Protein AF-A0A7K0VP38-F1 (afdb_monomer)

Secondary structure (DSSP, 8-state):
-PPPP-PPTT------SB-PPPSSPPP-TTB-HHHHHH-B-S---GGGTTB-HHHHHHHHHTT-EEEEEEEEESS--TTHHHHHHHHHHTTEEEEEEEE-S---GGGGTTGGGGS-EEEEP-

Sequence (122 aa):
MLPPATIGPGEFFPVVGVGPHPKPWPLGENFDPELLENGDRRNVLDHYRYWSVEAIVADLNTKRHSLQIAIENWQHDLNIGSIVRTANAFNVSAVHIVGKRDWNKRGAMVTDRYLSVIHHPT

Radius of gyration: 17.55 Å; Cα contacts (8 Å, |Δi|>4): 174; chains: 1; bounding box: 52×26×44 Å

Mean predicted aligned error: 6.85 Å

Nearest PDB structures (foldseek):
  3qa9-assembly1_A  TM=6.031E-01  e=2.691E-01  Escherichia coli
  4wkg-assembly1_C  TM=4.548E-01  e=2.691E-01  Escherichia coli K-12
  3ff4-assembly1_A  TM=5.192E-01  e=1.112E+00  Cytophaga hutchinsonii ATCC 33406
  8r7e-assembly2_E  TM=4.514E-01  e=1.043E+00  Homo sapiens
  1iul-assembly1_A  TM=5.947E-01  e=5.948E+00  Thermus thermophilus

Structure (mmCIF, N/CA/C/O backbone):
data_AF-A0A7K0VP38-F1
#
_entry.id   AF-A0A7K0VP38-F1
#
loop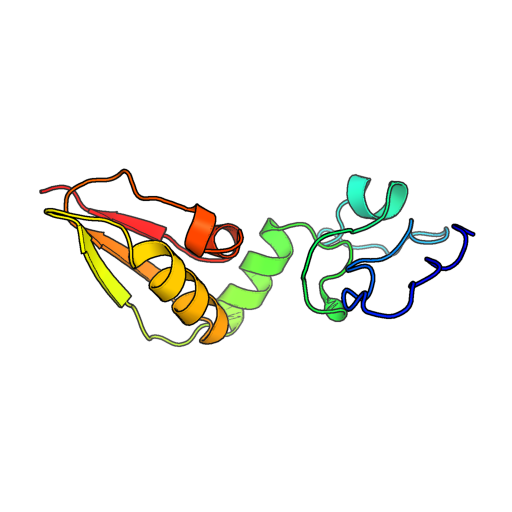_
_atom_site.group_PDB
_atom_site.id
_atom_site.type_symbol
_atom_site.label_atom_id
_atom_site.label_alt_id
_atom_site.label_comp_id
_atom_site.label_asym_id
_atom_site.label_entity_id
_atom_site.label_seq_id
_atom_site.pdbx_PDB_ins_code
_atom_site.Cartn_x
_atom_site.Cartn_y
_atom_site.Cartn_z
_atom_site.occupancy
_atom_site.B_iso_or_equiv
_atom_site.auth_seq_id
_atom_site.auth_comp_id
_atom_site.auth_asym_id
_atom_site.auth_atom_id
_atom_site.pdbx_PDB_model_num
ATOM 1 N N . MET A 1 1 ? 23.553 7.986 -15.495 1.00 47.84 1 MET A N 1
ATOM 2 C CA . MET A 1 1 ? 23.758 7.387 -14.161 1.00 47.84 1 MET A CA 1
ATOM 3 C C . MET A 1 1 ? 23.675 8.531 -13.166 1.00 47.84 1 MET A C 1
ATOM 5 O O . MET A 1 1 ? 24.481 9.445 -13.285 1.00 47.84 1 MET A O 1
ATOM 9 N N . LEU A 1 2 ? 22.658 8.576 -12.297 1.00 45.69 2 LEU A N 1
ATOM 10 C CA . LEU A 1 2 ? 22.689 9.528 -11.179 1.00 45.69 2 LEU A CA 1
ATOM 11 C C . LEU A 1 2 ? 23.923 9.192 -10.328 1.00 45.69 2 LEU A C 1
ATOM 13 O O . LEU A 1 2 ? 24.231 8.002 -10.195 1.00 45.69 2 LEU A O 1
ATOM 17 N N . PRO A 1 3 ? 24.654 10.189 -9.807 1.00 42.25 3 PRO A N 1
ATOM 18 C CA . PRO A 1 3 ? 25.756 9.904 -8.904 1.00 42.25 3 PRO A CA 1
ATOM 19 C C . PRO A 1 3 ? 25.224 9.088 -7.716 1.00 42.25 3 PRO A C 1
ATOM 21 O O . PRO A 1 3 ? 24.095 9.335 -7.275 1.00 42.25 3 PRO A O 1
ATOM 24 N N . PRO A 1 4 ? 25.991 8.105 -7.210 1.00 56.75 4 PRO A N 1
ATOM 25 C CA . PRO A 1 4 ? 25.633 7.453 -5.961 1.00 56.75 4 PRO A CA 1
ATOM 26 C C . PRO A 1 4 ? 25.483 8.540 -4.897 1.00 56.75 4 PRO A C 1
ATOM 28 O O . PRO A 1 4 ? 26.304 9.455 -4.819 1.00 56.75 4 PRO A O 1
ATOM 31 N N . ALA A 1 5 ? 24.405 8.478 -4.121 1.00 60.00 5 ALA A N 1
ATOM 32 C CA . ALA A 1 5 ? 24.215 9.413 -3.029 1.00 60.00 5 ALA A CA 1
ATOM 33 C C . ALA A 1 5 ? 25.382 9.263 -2.048 1.00 60.00 5 ALA A C 1
ATOM 35 O O . ALA A 1 5 ? 25.608 8.184 -1.500 1.00 60.00 5 ALA A O 1
ATOM 36 N N . THR A 1 6 ? 26.153 10.333 -1.874 1.00 59.09 6 THR A N 1
ATOM 37 C CA . THR A 1 6 ? 27.234 10.374 -0.893 1.00 59.09 6 THR A CA 1
ATOM 38 C C . THR A 1 6 ? 26.603 10.508 0.486 1.00 59.09 6 THR A C 1
ATOM 40 O O . THR A 1 6 ? 26.082 11.567 0.816 1.00 59.09 6 THR A O 1
ATOM 43 N N . ILE A 1 7 ? 26.626 9.427 1.263 1.00 63.16 7 ILE A N 1
ATOM 44 C CA . ILE A 1 7 ? 26.118 9.389 2.638 1.00 63.16 7 ILE A CA 1
ATOM 45 C C . ILE A 1 7 ? 27.202 9.941 3.571 1.00 63.16 7 ILE A C 1
ATOM 47 O O . ILE A 1 7 ? 28.319 9.417 3.603 1.00 63.16 7 ILE A O 1
ATOM 51 N N . GLY A 1 8 ? 26.889 11.003 4.317 1.00 68.50 8 GLY A N 1
ATOM 52 C CA . GLY A 1 8 ? 27.780 11.567 5.330 1.00 68.50 8 GLY A CA 1
ATOM 53 C C . GLY A 1 8 ? 27.803 10.754 6.637 1.00 68.50 8 GLY A C 1
ATOM 54 O O . GLY A 1 8 ? 26.889 9.972 6.908 1.00 68.50 8 GLY A O 1
ATOM 55 N N . PRO A 1 9 ? 28.820 10.930 7.502 1.00 52.97 9 PRO A N 1
ATOM 56 C CA . PRO A 1 9 ? 28.847 10.288 8.816 1.00 52.97 9 PRO A CA 1
ATOM 57 C C . PRO A 1 9 ? 27.621 10.694 9.653 1.00 52.97 9 PRO A C 1
ATOM 59 O O . PRO A 1 9 ? 27.457 11.865 9.986 1.00 52.97 9 PRO A O 1
ATOM 62 N N . GLY A 1 10 ? 26.768 9.725 9.998 1.00 58.97 10 GLY A N 1
ATOM 63 C CA . GLY A 1 10 ? 25.535 9.944 10.769 1.00 58.97 10 GLY A CA 1
ATOM 64 C C . GLY A 1 10 ? 24.253 10.037 9.933 1.00 58.97 10 GLY A C 1
ATOM 65 O O . GLY A 1 10 ? 23.167 10.069 10.510 1.00 58.97 10 GLY A O 1
ATOM 66 N N . GLU A 1 11 ? 24.343 10.019 8.600 1.00 61.62 11 GLU A N 1
ATOM 67 C CA . GLU A 1 11 ? 23.173 9.875 7.733 1.00 61.62 11 GLU A CA 1
ATOM 68 C C . GLU A 1 11 ? 22.820 8.395 7.550 1.00 61.62 11 GLU A C 1
ATOM 70 O O . GLU A 1 11 ? 23.585 7.610 6.998 1.00 61.62 11 GLU A O 1
ATOM 75 N N . PHE A 1 12 ? 21.621 8.009 7.981 1.00 61.75 12 PHE A N 1
ATOM 76 C CA . PHE A 1 12 ? 21.022 6.723 7.634 1.00 61.75 12 PHE A CA 1
ATOM 77 C C . PHE A 1 12 ? 19.682 6.955 6.956 1.00 61.75 12 PHE A C 1
ATOM 79 O O . PHE A 1 12 ? 18.633 6.821 7.576 1.00 61.75 12 PHE A O 1
ATOM 86 N N . PHE A 1 13 ? 19.719 7.243 5.660 1.00 55.75 13 PHE A N 1
ATOM 87 C CA . PHE A 1 13 ? 18.619 6.878 4.780 1.00 55.75 13 PHE A CA 1
ATOM 88 C C . PHE A 1 13 ? 19.233 6.325 3.496 1.00 55.75 13 PHE A C 1
ATOM 90 O O . PHE A 1 13 ? 19.811 7.102 2.734 1.00 55.75 13 PHE A O 1
ATOM 97 N N . PRO A 1 14 ? 19.154 5.008 3.219 1.00 60.16 14 PRO A N 1
ATOM 98 C CA . PRO A 1 14 ? 19.344 4.569 1.845 1.00 60.16 14 PRO A CA 1
ATOM 99 C C . PRO A 1 14 ? 18.359 5.372 0.994 1.00 60.16 14 PRO A C 1
ATOM 101 O O . PRO A 1 14 ? 17.189 5.496 1.365 1.00 60.16 14 PRO A O 1
ATOM 104 N N . VAL A 1 15 ? 18.833 5.978 -0.096 1.00 59.81 15 VAL A N 1
ATOM 105 C CA . VAL A 1 15 ? 17.942 6.655 -1.041 1.00 59.81 15 VAL A CA 1
ATOM 106 C C . VAL A 1 15 ? 16.900 5.634 -1.470 1.00 59.81 15 VAL A C 1
ATOM 108 O O . VAL A 1 15 ? 17.220 4.650 -2.131 1.00 59.81 15 VAL A O 1
ATOM 111 N N . VAL A 1 16 ? 15.663 5.829 -1.019 1.00 77.06 16 VAL A N 1
ATOM 112 C CA . VAL A 1 16 ? 14.580 4.909 -1.334 1.00 77.06 16 VAL A CA 1
ATOM 113 C C . VAL A 1 16 ? 14.148 5.184 -2.764 1.00 77.06 16 VAL A C 1
ATOM 115 O O . VAL A 1 16 ? 13.760 6.302 -3.104 1.00 77.06 16 VAL A O 1
ATOM 118 N N . GLY A 1 17 ? 14.207 4.146 -3.590 1.00 86.69 17 GLY A N 1
ATOM 119 C CA . GLY A 1 17 ? 13.768 4.204 -4.972 1.00 86.69 17 GLY A CA 1
ATOM 120 C C . GLY A 1 17 ? 14.851 3.896 -5.989 1.00 86.69 17 GLY A C 1
ATOM 121 O O . GLY A 1 17 ? 15.999 3.610 -5.663 1.00 86.69 17 GLY A O 1
ATOM 122 N N . VAL A 1 18 ? 14.443 3.948 -7.248 1.00 94.12 18 VAL A N 1
ATOM 123 C CA . VAL A 1 18 ? 15.243 3.592 -8.419 1.00 94.12 18 VAL A CA 1
ATOM 124 C C . VAL A 1 18 ? 15.124 4.684 -9.477 1.00 94.12 18 VAL A C 1
ATOM 126 O O . VAL A 1 18 ? 14.122 5.397 -9.546 1.00 94.12 18 VAL A O 1
ATOM 129 N N . GLY A 1 19 ? 16.163 4.838 -10.297 1.00 95.50 19 GLY A N 1
ATOM 130 C CA . GLY A 1 19 ? 16.136 5.757 -11.436 1.00 95.50 19 GLY A CA 1
ATOM 131 C C . GLY A 1 19 ? 15.224 5.272 -12.574 1.00 95.50 19 GLY A C 1
ATOM 132 O O . GLY A 1 19 ? 14.569 4.234 -12.441 1.00 95.50 19 GLY A O 1
ATOM 133 N N . PRO A 1 20 ? 15.200 6.005 -13.702 1.00 97.25 20 PRO A N 1
ATOM 134 C CA . PRO A 1 20 ? 14.499 5.595 -14.917 1.00 97.25 20 PRO A CA 1
ATOM 135 C C . PRO A 1 20 ? 14.829 4.163 -15.335 1.00 97.25 20 PRO A C 1
ATOM 137 O O . PRO A 1 20 ? 15.989 3.743 -15.261 1.00 97.25 20 PRO A O 1
ATOM 140 N N . HIS A 1 21 ? 13.828 3.429 -15.813 1.00 97.12 21 HIS A N 1
ATOM 141 C CA . HIS A 1 21 ? 14.037 2.097 -16.361 1.00 97.12 21 HIS A CA 1
ATOM 142 C C . HIS A 1 21 ? 14.721 2.203 -17.738 1.00 97.12 21 HIS A C 1
ATOM 144 O O . HIS A 1 21 ? 14.284 2.993 -18.587 1.00 97.12 21 HIS A O 1
ATOM 150 N N . PRO A 1 22 ? 15.779 1.417 -18.016 1.00 96.62 22 PRO A N 1
ATOM 151 C CA . PRO A 1 22 ? 16.420 1.412 -19.328 1.00 96.62 22 PRO A CA 1
ATOM 152 C C . PRO A 1 22 ? 15.452 0.951 -20.425 1.00 96.62 22 PRO A C 1
ATOM 154 O O . PRO A 1 22 ? 14.563 0.134 -20.186 1.00 96.62 22 PRO A O 1
ATOM 157 N N . LYS A 1 23 ? 15.635 1.459 -21.647 1.00 94.44 23 LYS A N 1
ATOM 158 C CA . LYS A 1 23 ? 14.895 0.983 -22.825 1.00 94.44 23 LYS A CA 1
ATOM 159 C C . LYS A 1 23 ? 15.523 -0.323 -23.360 1.00 94.44 23 LYS A C 1
ATOM 161 O O . LYS A 1 23 ? 16.744 -0.457 -23.277 1.00 94.44 23 LYS A O 1
ATOM 166 N N . PRO A 1 24 ? 14.738 -1.239 -23.961 1.00 95.81 24 PRO A N 1
ATOM 167 C CA . PRO A 1 24 ? 13.282 -1.182 -24.106 1.00 95.81 24 PRO A CA 1
ATOM 168 C C . PRO A 1 24 ? 12.571 -1.392 -22.764 1.00 95.81 24 PRO A C 1
ATOM 170 O O . PRO A 1 24 ? 13.040 -2.143 -21.913 1.00 95.81 24 PRO A O 1
ATOM 173 N N . TRP A 1 25 ? 11.450 -0.700 -22.569 1.00 96.19 25 TRP A N 1
ATOM 174 C CA . TRP A 1 25 ? 10.638 -0.875 -21.368 1.00 96.19 25 TRP A CA 1
ATOM 175 C C . TRP A 1 25 ? 9.904 -2.218 -21.380 1.00 96.19 25 TRP A C 1
ATOM 177 O O . TRP A 1 25 ? 9.609 -2.740 -22.461 1.00 96.19 25 TRP A O 1
ATOM 187 N N . PRO A 1 26 ? 9.606 -2.778 -20.196 1.00 94.69 26 PRO A N 1
ATOM 188 C CA . PRO A 1 26 ? 8.788 -3.974 -20.102 1.00 94.69 26 PRO A CA 1
ATOM 189 C C . PRO A 1 26 ? 7.383 -3.720 -20.664 1.00 94.69 26 PRO A C 1
ATOM 191 O O . PRO A 1 26 ? 6.853 -2.612 -20.595 1.00 94.69 26 PRO A O 1
ATOM 194 N N . LEU A 1 27 ? 6.787 -4.773 -21.219 1.00 91.50 27 LEU A N 1
ATOM 195 C CA . LEU A 1 27 ? 5.402 -4.768 -21.681 1.00 91.50 27 LEU A CA 1
ATOM 196 C C . LEU A 1 27 ? 4.488 -5.216 -20.535 1.00 91.50 27 LEU A C 1
ATOM 198 O O . LEU A 1 27 ? 4.808 -6.177 -19.836 1.00 91.50 27 LEU A O 1
ATOM 202 N N . GLY A 1 28 ? 3.350 -4.549 -20.362 1.00 92.75 28 GLY A N 1
ATOM 203 C CA . GLY A 1 28 ? 2.332 -4.926 -19.38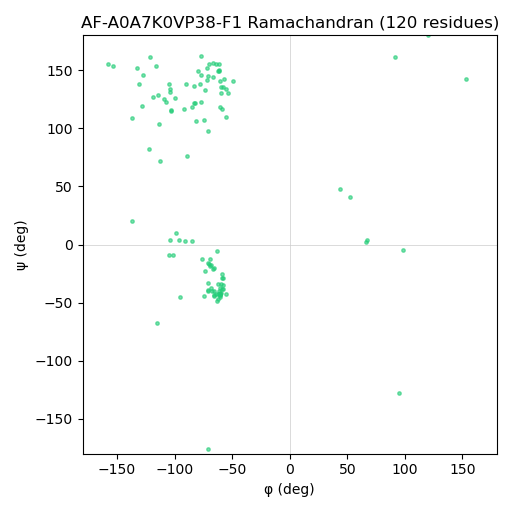1 1.00 92.75 28 GLY A CA 1
ATOM 204 C C . GLY A 1 28 ? 1.505 -3.731 -18.918 1.00 92.75 28 GLY A C 1
ATOM 205 O O . GLY A 1 28 ? 2.036 -2.638 -18.746 1.00 92.75 28 GLY A O 1
ATOM 206 N N . GLU A 1 29 ? 0.206 -3.944 -18.703 1.00 95.06 29 GLU A N 1
ATOM 207 C CA . GLU A 1 29 ? -0.734 -2.903 -18.246 1.00 95.06 29 GLU A CA 1
ATOM 208 C C . GLU A 1 29 ? -0.488 -2.473 -16.792 1.00 95.06 29 GLU A C 1
ATOM 210 O O . GLU A 1 29 ? -0.960 -1.431 -16.349 1.00 95.06 29 GLU A O 1
ATOM 215 N N . ASN A 1 30 ? 0.263 -3.277 -16.038 1.00 97.94 30 ASN A N 1
ATOM 216 C CA . ASN A 1 30 ? 0.635 -3.001 -14.657 1.00 97.94 30 ASN A CA 1
ATOM 217 C C . ASN A 1 30 ? 1.697 -1.899 -14.530 1.00 97.94 30 ASN A C 1
ATOM 219 O O . ASN A 1 30 ? 1.809 -1.306 -13.458 1.00 97.94 30 ASN A O 1
ATOM 223 N N . PHE A 1 31 ? 2.493 -1.648 -15.574 1.00 98.19 31 PHE A N 1
ATOM 224 C CA . PHE A 1 31 ? 3.570 -0.664 -15.533 1.00 98.19 31 PHE A CA 1
ATOM 225 C C . PHE A 1 31 ? 3.055 0.752 -15.792 1.00 98.19 31 PHE A C 1
ATOM 227 O O . PHE A 1 31 ? 2.288 0.992 -16.719 1.00 98.19 31 PHE A O 1
ATOM 234 N N . ASP A 1 32 ? 3.536 1.697 -14.992 1.00 98.06 32 ASP A N 1
ATOM 235 C CA . ASP A 1 32 ? 3.269 3.123 -15.132 1.00 98.06 32 ASP A CA 1
ATOM 236 C C . ASP A 1 32 ? 4.365 3.776 -16.003 1.00 98.06 32 ASP A C 1
ATOM 238 O O . ASP A 1 32 ? 5.541 3.784 -15.607 1.00 98.06 32 ASP A O 1
ATOM 242 N N . PRO A 1 33 ? 4.019 4.330 -17.183 1.00 96.81 33 PRO A N 1
ATOM 243 C CA . PRO A 1 33 ? 4.982 4.976 -18.071 1.00 96.81 33 PRO A CA 1
ATOM 244 C C . PRO A 1 33 ? 5.744 6.139 -17.427 1.00 96.81 33 PRO A C 1
ATOM 246 O O . PRO A 1 33 ? 6.931 6.306 -17.709 1.00 96.81 33 PRO A O 1
ATOM 249 N N . GLU A 1 34 ? 5.116 6.916 -16.536 1.00 97.44 34 GLU A N 1
ATOM 250 C CA . GLU A 1 34 ? 5.779 8.054 -15.886 1.00 97.44 34 GLU A CA 1
ATOM 251 C C . GLU A 1 34 ? 6.873 7.581 -14.928 1.00 97.44 34 GLU A C 1
ATOM 253 O O . GLU A 1 34 ? 7.945 8.190 -14.850 1.00 97.44 34 GLU A O 1
ATOM 258 N N . LEU A 1 35 ? 6.630 6.472 -14.224 1.00 97.94 35 LEU A N 1
ATOM 259 C CA . LEU A 1 35 ? 7.615 5.868 -13.331 1.00 97.94 35 LEU A CA 1
ATOM 260 C C . LEU A 1 35 ? 8.756 5.222 -14.113 1.00 97.94 35 LEU A C 1
ATOM 262 O O . LEU A 1 35 ? 9.913 5.321 -13.701 1.00 97.94 35 LEU A O 1
ATOM 266 N N . LEU A 1 36 ? 8.455 4.569 -15.239 1.00 97.94 36 LEU A N 1
ATOM 267 C CA . LEU A 1 36 ? 9.479 4.015 -16.125 1.00 97.94 36 LEU A CA 1
ATOM 268 C C . LEU A 1 36 ? 10.389 5.120 -16.685 1.00 97.94 36 LEU A C 1
ATOM 270 O O . LEU A 1 36 ? 11.606 4.933 -16.743 1.00 97.94 36 LEU A O 1
ATOM 274 N N . GLU A 1 37 ? 9.826 6.273 -17.051 1.00 97.75 37 GLU A N 1
ATOM 275 C CA . GLU A 1 37 ? 10.570 7.402 -17.615 1.00 97.75 37 GLU A CA 1
ATOM 276 C C . GLU A 1 37 ? 11.391 8.178 -16.587 1.00 97.75 37 GLU A C 1
ATOM 278 O O . GLU A 1 37 ? 12.547 8.510 -16.846 1.00 97.75 37 GLU A O 1
ATOM 283 N N . ASN A 1 38 ? 10.812 8.464 -15.421 1.00 97.19 38 ASN A N 1
ATOM 284 C CA . ASN A 1 38 ? 11.394 9.396 -14.451 1.00 97.19 38 ASN A CA 1
ATOM 285 C C . ASN A 1 38 ? 12.033 8.701 -13.241 1.00 97.19 38 ASN A C 1
ATOM 287 O O . ASN A 1 38 ? 12.748 9.331 -12.454 1.00 97.19 38 ASN A O 1
ATOM 291 N N . GLY A 1 39 ? 11.822 7.393 -13.111 1.00 96.62 39 GLY A N 1
ATOM 292 C CA . GLY A 1 39 ? 12.212 6.602 -11.955 1.00 96.62 39 GLY A CA 1
ATOM 293 C C . GLY A 1 39 ? 11.118 6.517 -10.896 1.00 96.62 39 GLY A C 1
ATOM 294 O O . GLY A 1 39 ? 10.198 7.331 -10.827 1.00 96.62 39 GLY A O 1
ATOM 295 N N . ASP A 1 40 ? 11.247 5.522 -10.026 1.00 96.94 40 ASP A N 1
ATOM 296 C CA . ASP A 1 40 ? 10.282 5.230 -8.973 1.00 96.94 40 ASP A CA 1
ATOM 297 C C . ASP A 1 40 ? 10.900 5.489 -7.597 1.00 96.94 40 ASP A C 1
ATOM 299 O O . ASP A 1 40 ? 11.684 4.688 -7.085 1.00 96.94 40 ASP A O 1
ATOM 303 N N . ARG A 1 41 ? 10.518 6.612 -6.982 1.00 94.00 41 ARG A N 1
ATOM 304 C CA . ARG A 1 41 ? 10.990 7.047 -5.654 1.00 94.00 41 ARG A CA 1
ATOM 305 C C . ARG A 1 41 ? 10.123 6.557 -4.490 1.00 94.00 41 ARG A C 1
ATOM 307 O O . ARG A 1 41 ? 10.353 6.945 -3.347 1.00 94.00 41 ARG A O 1
ATOM 314 N N . ARG A 1 42 ? 9.088 5.751 -4.746 1.00 94.69 42 ARG A N 1
ATOM 315 C CA . ARG A 1 42 ? 8.162 5.300 -3.693 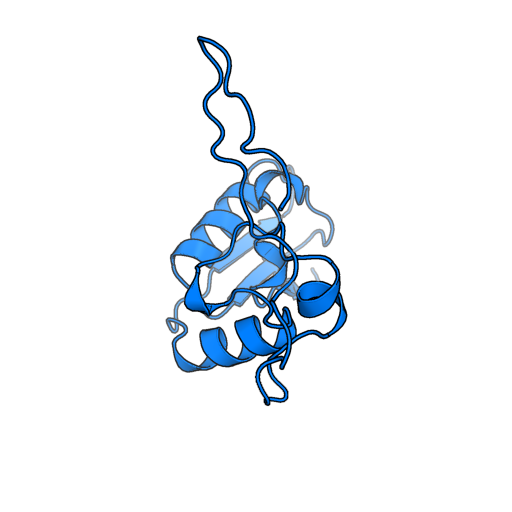1.00 94.69 42 ARG A CA 1
ATOM 316 C C . ARG A 1 42 ? 8.856 4.307 -2.758 1.00 94.69 42 ARG A C 1
ATOM 318 O O . ARG A 1 42 ? 9.789 3.618 -3.154 1.00 94.69 42 ARG A O 1
ATOM 325 N N . ASN A 1 43 ? 8.394 4.181 -1.517 1.00 92.94 43 ASN A N 1
ATOM 326 C CA . ASN A 1 43 ? 8.858 3.114 -0.627 1.00 92.94 43 ASN A CA 1
ATOM 327 C C . ASN A 1 43 ? 7.986 1.862 -0.798 1.00 92.94 43 ASN A C 1
ATOM 329 O O . ASN A 1 43 ? 7.081 1.617 -0.004 1.00 92.94 43 ASN A O 1
ATOM 333 N N . VAL A 1 44 ? 8.215 1.131 -1.889 1.00 95.06 44 VAL A N 1
ATOM 334 C CA . VAL A 1 44 ? 7.517 -0.118 -2.229 1.00 95.06 44 VAL A CA 1
ATOM 335 C C . VAL A 1 44 ? 8.520 -1.259 -2.369 1.00 95.06 44 VAL A C 1
ATOM 337 O O . VAL A 1 44 ? 9.716 -1.021 -2.552 1.00 95.06 44 VAL A O 1
A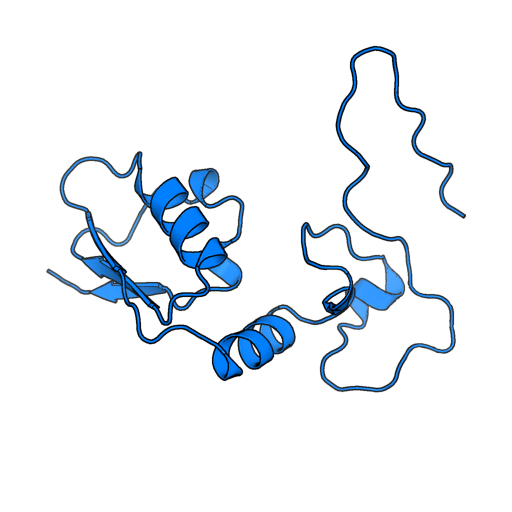TOM 340 N N . LEU A 1 45 ? 8.027 -2.495 -2.285 1.00 94.19 45 LEU A N 1
ATOM 341 C CA . LEU A 1 45 ? 8.833 -3.691 -2.535 1.00 94.19 45 LEU A CA 1
ATOM 342 C C . LEU A 1 45 ? 9.361 -3.701 -3.974 1.00 94.19 45 LEU A C 1
ATOM 344 O O . LEU A 1 45 ? 8.708 -3.190 -4.884 1.00 94.19 45 LEU A O 1
ATOM 348 N N . ASP A 1 46 ? 10.525 -4.316 -4.178 1.00 93.56 46 ASP A N 1
ATOM 349 C CA . ASP A 1 46 ? 11.237 -4.273 -5.460 1.00 93.56 46 ASP A CA 1
ATOM 350 C C . ASP A 1 46 ? 10.427 -4.842 -6.631 1.00 93.56 46 ASP A C 1
ATOM 352 O O . ASP A 1 46 ? 10.490 -4.319 -7.740 1.00 93.56 46 ASP A O 1
ATOM 356 N N . HIS A 1 47 ? 9.595 -5.858 -6.395 1.00 95.00 47 HIS A N 1
ATOM 357 C CA . HIS A 1 47 ? 8.759 -6.445 -7.447 1.00 95.00 47 HIS A CA 1
ATOM 358 C C . HIS A 1 47 ? 7.600 -5.542 -7.900 1.00 95.00 47 HIS A C 1
ATOM 360 O O . HIS A 1 47 ? 7.040 -5.772 -8.965 1.00 95.00 47 HIS A O 1
ATOM 366 N N . TYR A 1 48 ? 7.254 -4.513 -7.122 1.00 97.44 48 TYR A N 1
ATOM 367 C CA . TYR A 1 48 ? 6.250 -3.506 -7.482 1.00 97.44 48 TYR A CA 1
ATOM 368 C C . TYR A 1 48 ? 6.861 -2.243 -8.095 1.00 97.44 48 TYR A C 1
ATOM 370 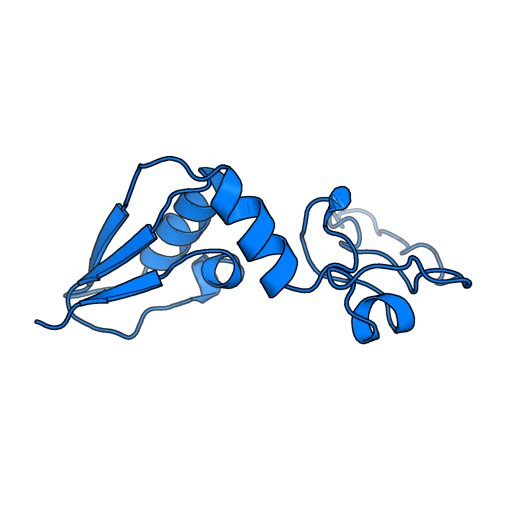O O . TYR A 1 48 ? 6.157 -1.258 -8.341 1.00 97.44 48 TYR A O 1
ATOM 378 N N . ARG A 1 49 ? 8.179 -2.219 -8.313 1.00 97.06 49 ARG A N 1
ATOM 379 C CA . ARG A 1 49 ? 8.837 -1.058 -8.908 1.00 97.06 49 ARG A CA 1
ATOM 380 C C . ARG A 1 49 ? 8.268 -0.789 -10.287 1.00 97.06 49 ARG A C 1
ATOM 382 O O . ARG A 1 49 ? 8.066 -1.708 -11.077 1.00 97.06 49 ARG A O 1
ATOM 389 N N . TYR A 1 50 ? 8.005 0.489 -10.544 1.00 98.19 50 TYR A N 1
ATOM 390 C CA . TYR A 1 50 ? 7.385 0.978 -11.774 1.00 98.19 50 TYR A CA 1
ATOM 391 C C . TYR A 1 50 ? 5.933 0.537 -11.992 1.00 98.19 50 TYR A C 1
ATOM 393 O O . TYR A 1 50 ? 5.361 0.891 -13.015 1.00 98.19 50 TYR A O 1
ATOM 401 N N . TRP A 1 51 ? 5.308 -0.201 -11.068 1.00 98.56 51 TRP A N 1
ATOM 402 C CA . TRP A 1 51 ? 3.889 -0.532 -11.195 1.00 98.56 51 TRP A CA 1
ATOM 403 C C . TRP A 1 51 ? 3.014 0.659 -10.813 1.00 98.56 51 TRP A C 1
ATOM 405 O O . TRP A 1 51 ? 3.344 1.397 -9.877 1.00 98.56 51 TRP A O 1
ATOM 415 N N . SER A 1 52 ? 1.870 0.817 -11.473 1.00 98.19 52 SER A N 1
ATOM 416 C CA . SER A 1 52 ? 0.850 1.766 -11.026 1.00 98.19 52 SER A CA 1
ATOM 417 C C . SER A 1 52 ? 0.349 1.391 -9.626 1.00 98.19 52 SER A C 1
ATOM 419 O O . SER A 1 52 ? 0.451 0.239 -9.187 1.00 98.19 52 SER A O 1
ATOM 421 N N . VAL A 1 53 ? -0.171 2.366 -8.876 1.00 97.81 53 VAL A N 1
ATOM 422 C CA . VAL A 1 53 ? -0.736 2.082 -7.544 1.00 97.81 53 VAL A CA 1
ATOM 423 C C . VAL A 1 53 ? -1.904 1.104 -7.673 1.00 97.81 53 VAL A C 1
ATOM 425 O O . VAL A 1 53 ? -2.033 0.189 -6.865 1.00 97.81 53 VAL A O 1
ATOM 428 N N . GLU A 1 54 ? -2.700 1.248 -8.728 1.00 98.00 54 GLU A N 1
ATOM 429 C CA . GLU A 1 54 ? -3.845 0.410 -9.062 1.00 98.00 54 GLU A CA 1
ATOM 430 C C . GLU A 1 54 ? -3.422 -1.045 -9.286 1.00 98.00 54 GLU A C 1
ATOM 432 O O . GLU A 1 54 ? -4.052 -1.953 -8.746 1.00 98.00 54 GLU A O 1
ATOM 437 N N . ALA A 1 55 ? -2.322 -1.276 -10.010 1.00 98.50 55 ALA A N 1
ATOM 438 C CA . ALA A 1 55 ? -1.787 -2.616 -10.233 1.00 98.50 55 ALA A CA 1
ATOM 439 C C . ALA A 1 55 ? -1.277 -3.257 -8.935 1.00 98.50 55 ALA A C 1
ATOM 441 O O . ALA A 1 55 ? -1.528 -4.436 -8.683 1.00 98.50 55 ALA A O 1
ATOM 442 N N . ILE A 1 56 ? -0.614 -2.477 -8.074 1.00 98.50 56 ILE A N 1
ATOM 443 C CA . ILE A 1 56 ? -0.184 -2.945 -6.748 1.00 98.50 56 ILE A CA 1
ATOM 444 C C . ILE A 1 56 ? -1.405 -3.313 -5.900 1.00 98.50 56 ILE A C 1
ATOM 446 O O . ILE A 1 56 ? -1.433 -4.378 -5.287 1.00 98.50 56 ILE A O 1
ATOM 450 N N . VAL A 1 57 ? -2.433 -2.461 -5.869 1.00 98.38 57 VAL A N 1
ATOM 451 C CA . VAL A 1 57 ? -3.678 -2.723 -5.133 1.00 98.38 57 VAL A CA 1
ATOM 452 C C . VAL A 1 57 ? -4.371 -3.980 -5.659 1.00 98.38 57 VAL A C 1
ATOM 454 O O . VAL A 1 57 ? -4.809 -4.801 -4.854 1.00 98.38 57 VAL A O 1
ATOM 457 N N . ALA A 1 58 ? -4.442 -4.161 -6.980 1.00 98.31 58 ALA A N 1
ATOM 458 C CA . ALA A 1 58 ? -5.029 -5.342 -7.602 1.00 98.31 58 ALA A CA 1
ATOM 459 C C . ALA A 1 58 ? -4.295 -6.630 -7.198 1.00 98.31 58 ALA A C 1
ATOM 461 O O . ALA A 1 58 ? -4.946 -7.594 -6.797 1.00 98.31 58 ALA A O 1
ATOM 462 N N . ASP A 1 59 ? -2.959 -6.636 -7.212 1.00 98.31 59 ASP A N 1
ATOM 463 C CA . ASP A 1 59 ? -2.172 -7.788 -6.759 1.00 98.31 59 ASP A CA 1
ATOM 464 C C . ASP A 1 59 ? -2.344 -8.047 -5.255 1.00 98.31 59 ASP A C 1
ATOM 466 O O . ASP A 1 59 ? -2.579 -9.182 -4.837 1.00 98.31 59 ASP A O 1
ATOM 470 N N . LEU A 1 60 ? -2.322 -6.998 -4.424 1.00 98.06 60 LEU A N 1
ATOM 471 C CA . LEU A 1 60 ? -2.577 -7.120 -2.986 1.00 98.06 60 LEU A CA 1
ATOM 472 C C . LEU A 1 60 ? -3.962 -7.708 -2.694 1.00 98.06 60 LEU A C 1
ATOM 474 O O . LEU A 1 60 ? -4.071 -8.541 -1.792 1.00 98.06 60 LEU A O 1
ATOM 478 N N . ASN A 1 61 ? -4.988 -7.335 -3.470 1.00 98.00 61 ASN A N 1
ATOM 479 C CA . ASN A 1 61 ? -6.358 -7.844 -3.346 1.00 98.00 61 ASN A CA 1
ATOM 480 C C . ASN A 1 61 ? -6.452 -9.367 -3.515 1.00 98.00 61 ASN A C 1
ATOM 482 O O . ASN A 1 61 ? -7.311 -9.982 -2.886 1.00 98.00 61 ASN A O 1
ATOM 486 N N . THR A 1 62 ? -5.556 -9.991 -4.286 1.00 98.00 62 THR A N 1
ATOM 487 C CA . THR A 1 62 ? -5.546 -11.455 -4.478 1.00 98.00 62 THR A CA 1
ATOM 488 C C . THR A 1 62 ? -5.146 -12.236 -3.223 1.00 98.00 62 THR A C 1
ATOM 490 O O . THR A 1 62 ? -5.417 -13.430 -3.122 1.00 98.00 62 THR A O 1
ATOM 493 N N . LYS A 1 63 ? -4.503 -11.567 -2.258 1.00 97.50 63 LYS A N 1
ATOM 494 C CA . LYS A 1 63 ? -3.837 -12.193 -1.106 1.00 97.50 63 LYS A CA 1
ATOM 495 C C . LYS A 1 63 ? -4.102 -11.475 0.217 1.00 97.50 63 LYS A C 1
ATOM 497 O O . LYS A 1 63 ? -3.316 -11.600 1.157 1.00 97.50 63 LYS A O 1
ATOM 502 N N . ARG A 1 64 ? -5.172 -10.676 0.301 1.00 97.75 64 ARG A N 1
ATOM 503 C CA . ARG A 1 64 ? -5.544 -10.011 1.559 1.00 97.75 64 ARG A CA 1
ATOM 504 C C . ARG A 1 64 ? -5.988 -11.025 2.595 1.00 97.75 64 ARG A C 1
ATOM 506 O O . ARG A 1 64 ? -6.687 -11.989 2.289 1.00 97.75 64 ARG A O 1
ATOM 513 N N . HIS A 1 65 ? -5.649 -10.752 3.846 1.00 98.06 65 HIS A N 1
ATOM 514 C CA . HIS A 1 65 ? -6.258 -11.461 4.957 1.00 98.06 65 HIS A CA 1
ATOM 515 C C . HIS A 1 65 ? -7.708 -10.996 5.119 1.00 98.06 65 HIS A C 1
ATOM 517 O O . HIS A 1 65 ? -7.996 -9.803 5.021 1.00 98.06 65 HIS A O 1
ATOM 523 N N . SER A 1 66 ? -8.617 -11.920 5.442 1.00 97.50 66 SER A N 1
ATOM 524 C CA . SER A 1 66 ? -10.030 -11.612 5.722 1.00 97.50 66 SER A CA 1
ATOM 525 C C . SER A 1 66 ? -10.237 -10.721 6.955 1.00 97.50 66 SER A C 1
ATOM 527 O O . SER A 1 66 ? -11.355 -10.291 7.225 1.00 97.50 66 SER A O 1
ATOM 529 N N . LEU A 1 67 ? -9.165 -10.424 7.698 1.00 98.12 67 LEU A N 1
ATOM 530 C CA . LEU A 1 67 ? -9.159 -9.458 8.785 1.00 98.12 67 LEU A CA 1
ATOM 531 C C . LEU A 1 67 ? -9.605 -8.078 8.281 1.00 98.12 67 LEU A C 1
ATOM 533 O O . LEU A 1 67 ? -9.148 -7.602 7.238 1.00 98.12 67 LEU A O 1
ATOM 537 N N . GLN A 1 68 ? -10.474 -7.438 9.058 1.00 98.25 68 GLN A N 1
ATOM 538 C CA . GLN A 1 68 ? -10.895 -6.047 8.905 1.00 98.25 68 GLN A CA 1
ATOM 539 C C . GLN A 1 68 ? -10.695 -5.333 10.236 1.00 98.25 68 GLN A C 1
ATOM 541 O O . GLN A 1 68 ? -10.837 -5.939 11.299 1.00 98.25 68 GLN A O 1
ATOM 546 N N . ILE A 1 69 ? -10.348 -4.051 10.180 1.00 97.69 69 ILE A N 1
ATOM 547 C CA . ILE A 1 69 ? -10.097 -3.231 11.369 1.00 97.69 69 ILE A CA 1
ATOM 548 C C . ILE A 1 69 ? -11.091 -2.078 11.376 1.00 97.69 69 ILE A C 1
ATOM 550 O O . ILE A 1 69 ? -11.162 -1.336 10.403 1.00 97.69 69 ILE A O 1
ATOM 554 N N . ALA A 1 70 ? -11.823 -1.902 12.474 1.00 95.94 70 ALA A N 1
ATOM 555 C CA . ALA A 1 70 ? -12.681 -0.741 12.688 1.00 95.94 70 ALA A CA 1
ATOM 556 C C . ALA A 1 70 ? -12.048 0.224 13.694 1.00 95.94 70 ALA A C 1
ATOM 558 O O . ALA A 1 70 ? -11.483 -0.198 14.702 1.00 95.94 70 ALA A O 1
ATOM 559 N N . ILE A 1 71 ? -12.134 1.519 13.396 1.00 93.31 71 ILE A N 1
ATOM 560 C CA . ILE A 1 71 ? -11.579 2.607 14.196 1.00 93.31 71 ILE A CA 1
ATOM 561 C C . ILE A 1 71 ? -12.687 3.628 14.439 1.00 93.31 71 ILE A C 1
ATOM 563 O O . ILE A 1 71 ? -13.229 4.217 13.501 1.00 93.31 71 ILE A O 1
ATOM 567 N N . GLU A 1 72 ? -13.005 3.847 15.708 1.00 90.81 72 GLU A N 1
ATOM 568 C CA . GLU A 1 72 ? -13.952 4.870 16.135 1.00 90.81 72 GLU A CA 1
ATOM 569 C C . GLU A 1 72 ? -13.270 6.240 16.248 1.00 90.81 72 GLU A C 1
ATOM 571 O O . GLU A 1 72 ? -12.316 6.414 17.008 1.00 90.81 72 GLU A O 1
ATOM 576 N N . ASN A 1 73 ? -13.768 7.230 15.501 1.00 88.50 73 ASN A N 1
ATOM 577 C CA . ASN A 1 73 ? -13.184 8.568 15.401 1.00 88.50 73 ASN A CA 1
ATOM 578 C C . ASN A 1 73 ? -14.089 9.646 16.030 1.00 88.50 73 ASN A C 1
ATOM 580 O O . ASN A 1 73 ? -14.705 10.456 15.330 1.00 88.50 73 ASN A O 1
ATOM 584 N N . TRP A 1 74 ? -14.183 9.657 17.366 1.00 74.06 74 TRP A N 1
ATOM 585 C CA . TRP A 1 74 ? -15.045 10.595 18.107 1.00 74.06 74 TRP A CA 1
ATOM 586 C C . TRP A 1 74 ? -14.314 11.853 18.608 1.00 74.06 74 TRP A C 1
ATOM 588 O O . TRP A 1 74 ? -14.819 12.969 18.454 1.00 74.06 74 TRP A O 1
ATOM 598 N N . GLN A 1 75 ? -13.120 11.701 19.195 1.00 72.88 75 GLN A N 1
ATOM 599 C CA . GLN A 1 75 ? -12.433 12.785 19.921 1.00 72.88 75 GLN A CA 1
ATOM 600 C C . GLN A 1 75 ? -11.116 13.219 19.267 1.00 72.88 75 GLN A C 1
ATOM 602 O O . GLN A 1 75 ? -11.048 14.332 18.746 1.00 72.88 75 GLN A O 1
ATOM 607 N N . HIS A 1 76 ? -10.097 12.352 19.271 1.00 71.94 76 HIS A N 1
ATOM 608 C CA . HIS A 1 76 ? -8.756 12.646 18.758 1.00 71.94 76 HIS A CA 1
ATOM 609 C C . HIS A 1 76 ? -8.271 11.542 17.816 1.00 71.94 76 HIS A C 1
ATOM 611 O O . HIS A 1 76 ? -8.415 10.360 18.111 1.00 71.94 76 HIS A O 1
ATOM 617 N N . ASP A 1 77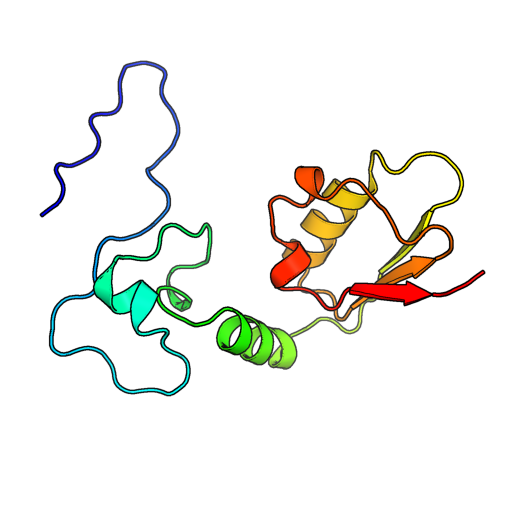 ? -7.650 11.936 16.708 1.00 76.81 77 ASP A N 1
ATOM 618 C CA . ASP A 1 77 ? -7.263 11.073 15.587 1.00 76.81 77 ASP A CA 1
ATOM 619 C C . ASP A 1 77 ? -5.780 10.648 15.612 1.00 76.81 77 ASP A C 1
ATOM 621 O O . ASP A 1 77 ? -5.263 10.090 14.640 1.00 76.81 77 ASP A O 1
ATOM 625 N N . LEU A 1 78 ? -5.077 10.919 16.719 1.00 74.88 78 LEU A N 1
ATOM 626 C CA . LEU A 1 78 ? -3.613 10.854 16.811 1.00 74.88 78 LEU A CA 1
ATOM 627 C C . LEU A 1 78 ? -3.024 9.47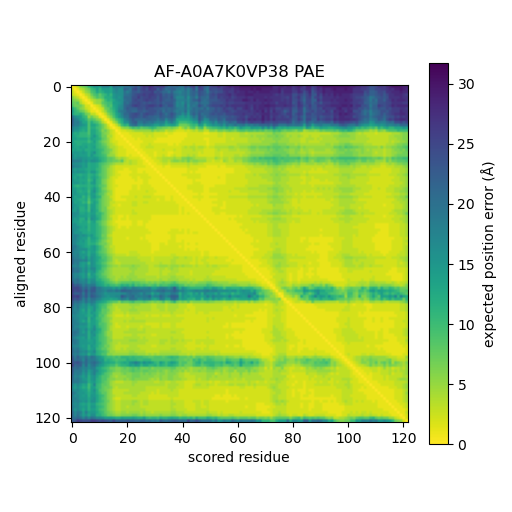5 16.468 1.00 74.88 78 LEU A C 1
ATOM 629 O O . LEU A 1 78 ? -1.890 9.396 15.997 1.00 74.88 78 LEU A O 1
ATOM 633 N N . ASN A 1 79 ? -3.772 8.392 16.689 1.00 86.75 79 ASN A N 1
ATOM 634 C CA . ASN A 1 79 ? -3.323 7.015 16.464 1.00 86.75 79 ASN A CA 1
ATOM 635 C C . ASN A 1 79 ? -3.855 6.387 15.163 1.00 86.75 79 ASN A C 1
ATOM 637 O O . ASN A 1 79 ? -3.371 5.327 14.772 1.00 86.75 79 ASN A O 1
ATOM 641 N N . ILE A 1 80 ? -4.791 7.026 14.450 1.00 92.94 80 ILE A N 1
ATOM 642 C CA . ILE A 1 80 ? -5.433 6.418 13.272 1.00 92.94 80 ILE A CA 1
ATOM 643 C C . ILE A 1 80 ? -4.387 6.098 12.201 1.00 92.94 80 ILE A C 1
ATOM 645 O O . ILE A 1 80 ? -4.376 5.003 11.643 1.00 92.94 80 ILE A O 1
ATOM 649 N N . GLY A 1 81 ? -3.430 7.002 11.981 1.00 93.50 81 GLY A N 1
ATOM 650 C CA . GLY A 1 81 ? -2.363 6.772 11.012 1.00 93.50 81 GLY A CA 1
ATOM 651 C C . GLY A 1 81 ? -1.465 5.579 11.334 1.00 93.50 81 GLY A C 1
ATOM 652 O O . GLY A 1 81 ? -1.160 4.800 10.433 1.00 93.50 81 GLY A O 1
ATOM 653 N N . SER A 1 82 ? -1.069 5.378 12.594 1.00 94.12 82 SER A N 1
ATOM 654 C CA . SER A 1 82 ? -0.235 4.223 12.951 1.00 94.12 82 SER A CA 1
ATOM 655 C C . SER A 1 82 ? -1.014 2.906 12.871 1.00 94.12 82 SER A C 1
ATOM 657 O O . SER A 1 82 ? -0.445 1.890 12.459 1.00 94.12 82 SER A O 1
ATOM 659 N N . ILE A 1 83 ? -2.316 2.926 13.178 1.00 95.50 83 ILE A N 1
ATOM 660 C CA . ILE A 1 83 ? -3.208 1.776 12.982 1.00 95.50 83 ILE A CA 1
ATOM 661 C C . ILE A 1 83 ? -3.308 1.439 11.491 1.00 95.50 83 ILE A C 1
ATOM 663 O O . ILE A 1 83 ? -3.085 0.290 11.124 1.00 95.50 83 ILE A O 1
ATOM 667 N N . VAL A 1 84 ? -3.547 2.424 10.619 1.00 96.75 84 VAL A N 1
ATOM 668 C CA . VAL A 1 84 ? -3.602 2.230 9.157 1.00 96.75 84 VAL A CA 1
ATOM 669 C C . VAL A 1 84 ? -2.279 1.688 8.609 1.00 96.75 84 VAL A C 1
ATOM 671 O O . VAL A 1 84 ? -2.277 0.746 7.818 1.00 96.75 84 VAL A O 1
ATOM 674 N N . ARG A 1 85 ? -1.136 2.199 9.081 1.00 95.81 85 ARG A N 1
ATOM 675 C CA . ARG A 1 85 ? 0.182 1.674 8.689 1.00 95.81 85 ARG A CA 1
ATOM 676 C C . ARG A 1 85 ? 0.350 0.205 9.073 1.00 95.81 85 ARG A C 1
ATOM 678 O O . ARG A 1 85 ? 0.866 -0.590 8.290 1.00 95.81 85 ARG A O 1
ATOM 685 N N . THR A 1 86 ? -0.094 -0.151 10.275 1.00 97.06 86 THR A N 1
ATOM 686 C CA . THR A 1 86 ? -0.063 -1.534 10.764 1.00 97.06 86 THR A CA 1
ATOM 687 C C . THR A 1 86 ? -1.001 -2.412 9.936 1.00 97.06 86 THR A C 1
ATOM 689 O O . THR A 1 86 ? -0.595 -3.468 9.468 1.00 97.06 86 THR A O 1
ATOM 692 N N . ALA A 1 87 ? -2.213 -1.939 9.649 1.00 97.88 87 ALA A N 1
ATOM 693 C CA . ALA A 1 87 ? -3.183 -2.612 8.792 1.00 97.88 87 ALA A CA 1
ATOM 694 C C . ALA A 1 87 ? -2.609 -2.936 7.397 1.00 97.88 87 ALA A C 1
ATOM 696 O O . ALA A 1 87 ? -2.778 -4.048 6.897 1.00 97.88 87 ALA A O 1
ATOM 697 N N . ASN A 1 88 ? -1.865 -2.001 6.797 1.00 98.00 88 ASN A N 1
ATOM 698 C CA . ASN A 1 88 ? -1.179 -2.222 5.524 1.00 98.00 88 ASN A CA 1
ATOM 699 C C . ASN A 1 88 ? -0.095 -3.303 5.634 1.00 98.00 88 ASN A C 1
ATOM 701 O O . ASN A 1 88 ? 0.003 -4.162 4.763 1.00 98.00 88 ASN A O 1
ATOM 705 N N . ALA A 1 89 ? 0.692 -3.295 6.715 1.00 96.56 89 ALA A N 1
ATOM 706 C CA . ALA A 1 89 ? 1.729 -4.302 6.948 1.00 96.56 89 ALA A CA 1
ATOM 707 C C . ALA A 1 89 ? 1.155 -5.724 7.093 1.00 96.56 89 ALA A C 1
ATOM 709 O O . ALA A 1 89 ? 1.774 -6.682 6.643 1.00 96.56 89 ALA A O 1
ATOM 710 N N . PHE A 1 90 ? -0.045 -5.852 7.666 1.00 97.69 90 PHE A N 1
ATOM 711 C CA . PHE A 1 90 ? -0.782 -7.116 7.759 1.00 97.69 90 PHE A CA 1
ATOM 712 C C . PHE A 1 90 ? -1.610 -7.444 6.507 1.00 97.69 90 PHE A C 1
ATOM 714 O O . PHE A 1 90 ? -2.337 -8.430 6.524 1.00 97.69 90 PHE A O 1
ATOM 721 N N . ASN A 1 91 ? -1.549 -6.631 5.445 1.00 98.00 91 ASN A N 1
ATOM 722 C CA . ASN A 1 91 ? -2.363 -6.766 4.233 1.00 98.00 91 ASN A CA 1
ATOM 723 C C . ASN A 1 91 ? -3.848 -7.069 4.530 1.00 98.00 91 ASN A C 1
ATOM 725 O O . ASN A 1 91 ? -4.437 -8.002 3.972 1.00 98.00 91 ASN A O 1
ATOM 729 N N . VAL A 1 92 ? -4.445 -6.313 5.459 1.00 98.56 92 VAL A N 1
ATOM 730 C CA . VAL A 1 92 ? -5.856 -6.499 5.832 1.00 98.56 92 VAL A CA 1
ATOM 731 C C . VAL A 1 92 ? -6.783 -6.192 4.657 1.00 98.56 92 VAL A C 1
ATOM 733 O O . VAL A 1 92 ? -6.438 -5.408 3.768 1.00 98.56 92 VAL A O 1
ATOM 736 N N . SER A 1 93 ? -7.978 -6.785 4.669 1.00 97.94 93 SER A N 1
ATOM 737 C CA . SER A 1 93 ? -8.988 -6.587 3.621 1.00 97.94 93 SER A CA 1
ATOM 738 C C . SER A 1 93 ? -9.571 -5.172 3.591 1.00 97.94 93 SER A C 1
ATOM 740 O O . SER A 1 93 ? -9.747 -4.618 2.505 1.00 97.94 93 SER A O 1
ATOM 742 N N . ALA A 1 94 ? -9.820 -4.565 4.756 1.00 98.19 94 ALA A N 1
ATOM 743 C CA . ALA A 1 94 ? -10.321 -3.196 4.859 1.00 98.19 94 ALA A CA 1
ATOM 744 C C . ALA A 1 94 ? -10.033 -2.544 6.222 1.00 98.19 94 ALA A C 1
ATOM 746 O O . ALA A 1 94 ? -9.908 -3.220 7.249 1.00 98.19 94 ALA A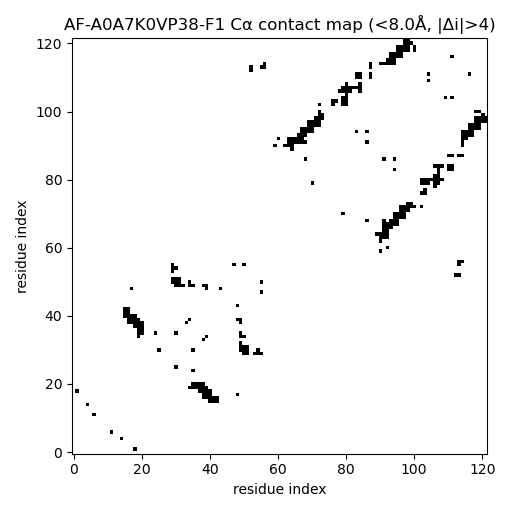 O 1
ATOM 747 N N . VAL A 1 95 ? -9.986 -1.209 6.221 1.00 97.75 95 VAL A N 1
ATOM 748 C CA . VAL A 1 95 ? -10.027 -0.361 7.419 1.00 97.75 95 VAL A CA 1
ATOM 749 C C . VAL A 1 95 ? -11.311 0.462 7.396 1.00 97.75 95 VAL A C 1
ATOM 751 O O . VAL A 1 95 ? -11.610 1.129 6.410 1.00 97.75 95 VAL A O 1
ATOM 754 N N . HIS A 1 96 ? -12.061 0.434 8.489 1.00 96.69 96 HIS A N 1
ATOM 755 C CA . HIS A 1 96 ? -13.336 1.115 8.651 1.00 96.69 96 HIS A CA 1
ATOM 756 C C . HIS A 1 96 ? -13.139 2.303 9.589 1.00 96.69 96 HIS A C 1
ATOM 758 O O . HIS A 1 96 ? -12.710 2.122 10.726 1.00 96.69 96 HIS A O 1
ATOM 764 N N . ILE A 1 97 ? -13.463 3.508 9.130 1.00 94.31 97 ILE A N 1
ATOM 765 C CA . ILE A 1 97 ? -13.475 4.720 9.952 1.00 94.31 97 ILE A CA 1
ATOM 766 C C . ILE A 1 97 ? -14.931 5.043 10.276 1.00 94.31 97 ILE A C 1
ATOM 768 O O . ILE A 1 97 ? -15.710 5.342 9.369 1.00 94.31 97 ILE A O 1
ATOM 772 N N . VAL A 1 98 ? -15.297 4.961 11.553 1.00 92.88 98 VAL A N 1
ATOM 773 C CA . VAL A 1 98 ? -16.657 5.221 12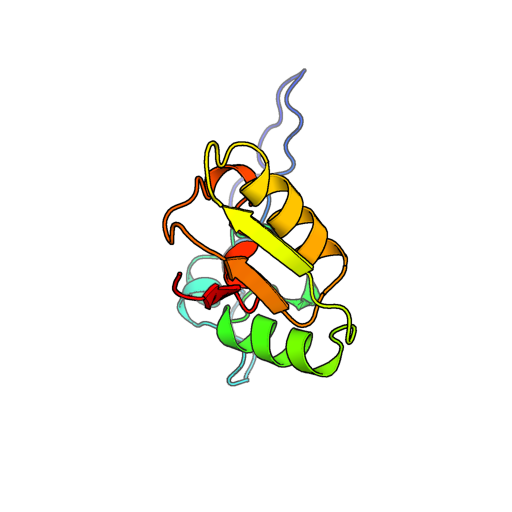.044 1.00 92.88 98 VAL A CA 1
ATOM 774 C C . VAL A 1 98 ? -16.695 6.586 12.725 1.00 92.88 98 VAL A C 1
ATOM 776 O O . VAL A 1 98 ? -15.845 6.884 13.566 1.00 92.88 98 VAL A O 1
ATOM 779 N N . GLY A 1 99 ? -17.672 7.422 12.374 1.00 89.50 99 GLY A N 1
ATOM 780 C CA . GLY A 1 99 ? -17.806 8.772 12.922 1.00 89.50 99 GLY A CA 1
ATOM 781 C C . GLY A 1 99 ? -17.160 9.832 12.037 1.00 89.50 99 GLY A C 1
ATOM 782 O O . GLY A 1 99 ? -17.479 9.934 10.849 1.00 89.50 99 GLY A O 1
ATOM 783 N N . LYS A 1 100 ? -16.282 10.675 12.601 1.00 83.94 100 LYS A N 1
ATOM 784 C CA . LYS A 1 100 ? -15.663 11.768 11.835 1.00 83.94 100 LYS A CA 1
ATOM 785 C C . LYS A 1 100 ? -14.882 11.204 10.643 1.00 83.94 100 LYS A C 1
ATOM 787 O O . LYS A 1 100 ? -14.067 10.292 10.790 1.00 83.94 100 LYS A O 1
ATOM 792 N N . ARG A 1 101 ? -15.120 11.765 9.453 1.00 79.06 101 ARG A N 1
ATOM 793 C CA . ARG A 1 101 ? -14.441 11.335 8.220 1.00 79.06 101 ARG A CA 1
ATOM 794 C C . ARG A 1 101 ? -12.971 11.737 8.193 1.00 79.06 101 ARG A C 1
ATOM 796 O O . ARG A 1 101 ? -12.142 10.944 7.755 1.00 79.06 101 ARG A O 1
ATOM 803 N N . ASP A 1 102 ? -12.662 12.936 8.670 1.00 83.88 102 ASP A N 1
ATOM 804 C CA . ASP A 1 102 ? -11.304 13.465 8.632 1.00 83.88 102 ASP A CA 1
ATOM 805 C C . ASP A 1 102 ? -10.433 12.863 9.731 1.00 83.88 102 ASP A C 1
ATOM 807 O O . ASP A 1 102 ? -10.852 12.712 10.881 1.00 83.88 102 ASP A O 1
ATOM 811 N N . TRP A 1 103 ? -9.200 12.535 9.356 1.00 88.75 103 TRP A N 1
ATOM 812 C CA . TRP A 1 103 ? -8.163 12.079 10.268 1.00 88.75 103 TRP A CA 1
ATOM 813 C C . TRP A 1 103 ? -6.770 12.406 9.716 1.00 88.75 103 TRP A C 1
ATOM 815 O O . TRP A 1 103 ? -6.555 12.521 8.505 1.00 88.75 103 TRP A O 1
ATOM 825 N N . ASN A 1 104 ? -5.797 12.553 10.608 1.00 87.50 104 ASN A N 1
ATOM 826 C CA . ASN A 1 104 ? -4.421 12.898 10.287 1.00 87.50 104 ASN A CA 1
ATOM 827 C C . ASN A 1 104 ? -3.679 11.736 9.602 1.00 87.50 104 ASN A C 1
ATOM 829 O O . ASN A 1 104 ? -3.098 10.854 10.241 1.00 87.50 104 ASN A O 1
ATOM 833 N N . LYS A 1 105 ? -3.615 11.801 8.269 1.00 90.31 105 LYS A N 1
ATOM 834 C CA . LYS A 1 105 ? -2.959 10.800 7.414 1.00 90.31 105 LYS A CA 1
ATOM 835 C C . LYS A 1 105 ? -1.437 10.744 7.517 1.00 90.31 105 LYS A C 1
ATOM 837 O O . LYS A 1 105 ? -0.842 9.773 7.056 1.00 90.31 105 LYS A O 1
ATOM 842 N N . ARG A 1 106 ? -0.777 11.728 8.144 1.00 90.38 106 ARG A N 1
ATOM 843 C CA . ARG A 1 106 ? 0.699 11.760 8.216 1.00 90.38 106 ARG A CA 1
ATOM 844 C C . ARG A 1 106 ? 1.269 10.502 8.872 1.00 90.38 106 ARG A C 1
ATOM 846 O O . ARG A 1 106 ? 2.262 9.966 8.392 1.00 90.38 106 ARG A O 1
ATOM 853 N N . GLY A 1 107 ? 0.602 9.990 9.909 1.00 89.50 107 GLY A N 1
ATOM 854 C CA . GLY A 1 107 ? 1.022 8.769 10.604 1.00 89.50 107 GLY A CA 1
ATOM 855 C C . GLY A 1 107 ? 0.924 7.494 9.758 1.00 89.50 107 GLY A C 1
ATOM 856 O O . GLY A 1 107 ? 1.626 6.528 10.046 1.00 89.50 107 GLY A O 1
ATOM 857 N N . ALA A 1 108 ? 0.106 7.493 8.699 1.00 92.56 108 ALA A N 1
ATOM 858 C CA . ALA A 1 108 ? -0.030 6.353 7.794 1.00 92.56 108 ALA A CA 1
ATOM 859 C C . ALA A 1 108 ? 1.150 6.220 6.830 1.00 92.56 108 ALA A C 1
ATOM 861 O O . ALA A 1 108 ? 1.290 5.185 6.186 1.00 92.56 108 ALA A O 1
ATOM 862 N N . MET A 1 109 ? 2.013 7.237 6.717 1.00 93.44 109 MET A N 1
ATOM 863 C CA . MET A 1 109 ? 3.175 7.208 5.824 1.00 93.44 109 MET A CA 1
ATOM 864 C C . MET A 1 109 ? 2.796 6.828 4.380 1.00 93.44 109 MET A C 1
ATOM 866 O O . MET A 1 109 ? 3.492 6.050 3.735 1.00 93.44 109 MET A O 1
ATOM 870 N N . VAL A 1 110 ? 1.666 7.360 3.887 1.00 94.88 110 VAL A N 1
ATOM 871 C CA . VAL A 1 110 ? 1.133 7.142 2.523 1.00 94.88 110 VAL A CA 1
ATOM 872 C C . VAL A 1 110 ? 0.666 5.696 2.257 1.00 94.88 110 VAL A C 1
ATOM 874 O O . VAL A 1 110 ? 0.217 5.370 1.160 1.00 94.88 110 VAL A O 1
ATOM 877 N N . THR A 1 111 ? 0.704 4.812 3.260 1.00 95.94 111 THR A N 1
ATOM 878 C CA . THR A 1 111 ? 0.236 3.422 3.112 1.00 95.94 111 THR A CA 1
ATOM 879 C C . THR A 1 111 ? -1.277 3.307 2.928 1.00 95.94 111 THR A C 1
ATOM 881 O O . THR A 1 111 ? -1.749 2.300 2.407 1.00 95.94 111 THR A O 1
ATOM 884 N N . ASP A 1 112 ? -2.036 4.355 3.264 1.00 95.19 112 ASP A N 1
ATOM 885 C CA . ASP A 1 112 ? -3.479 4.423 3.032 1.00 95.19 112 ASP A CA 1
ATOM 886 C C . ASP A 1 112 ? -3.849 4.283 1.548 1.00 95.19 112 ASP A C 1
ATOM 888 O O . ASP A 1 112 ? -4.925 3.782 1.244 1.00 95.19 112 ASP A O 1
ATOM 892 N N . ARG A 1 113 ? -2.942 4.632 0.621 1.00 96.25 113 ARG A N 1
ATOM 893 C CA . ARG A 1 113 ? -3.152 4.468 -0.830 1.00 96.25 113 ARG A CA 1
ATOM 894 C C . ARG A 1 113 ? -3.251 3.013 -1.294 1.00 96.25 113 ARG A C 1
ATOM 896 O O . ARG A 1 113 ? -3.763 2.770 -2.379 1.00 96.25 113 ARG A O 1
ATOM 903 N N . TYR A 1 114 ? -2.744 2.066 -0.505 1.00 97.62 114 TYR A N 1
ATOM 904 C CA . TYR A 1 114 ? -2.702 0.643 -0.862 1.00 97.62 114 TYR A CA 1
ATOM 905 C C . TYR A 1 114 ? -3.763 -0.189 -0.124 1.00 97.62 114 TYR A C 1
ATOM 907 O O . TYR A 1 114 ? -3.812 -1.415 -0.255 1.00 97.62 114 TYR A O 1
ATOM 915 N N . LEU A 1 115 ? -4.620 0.469 0.659 1.00 96.75 115 LEU A N 1
ATOM 916 C CA . LEU A 1 115 ? -5.672 -0.136 1.467 1.00 96.75 115 LEU A CA 1
ATOM 917 C C . LEU A 1 115 ? -7.056 0.309 1.000 1.00 96.75 115 LEU A C 1
ATOM 919 O O . LEU A 1 115 ? -7.250 1.424 0.522 1.00 96.75 115 LEU A O 1
ATOM 923 N N . SER A 1 116 ? -8.046 -0.540 1.257 1.00 96.75 116 SER A N 1
ATOM 924 C CA . SER A 1 116 ? -9.454 -0.155 1.199 1.00 96.75 116 SER A CA 1
ATOM 925 C C . SER A 1 116 ? -9.832 0.547 2.506 1.00 96.75 116 SER A C 1
ATOM 927 O O . SER A 1 116 ? -9.960 -0.107 3.543 1.00 96.75 116 SER A O 1
ATOM 929 N N . VAL A 1 117 ? -9.996 1.872 2.474 1.00 95.69 117 VAL A N 1
ATOM 930 C CA . VAL A 1 117 ? -10.464 2.665 3.624 1.00 95.69 117 VAL A CA 1
ATOM 931 C C . VAL A 1 117 ? -11.929 3.038 3.414 1.00 95.69 117 VAL A C 1
ATOM 933 O O . VAL A 1 117 ? -12.268 3.764 2.482 1.00 95.69 117 VAL A O 1
ATOM 936 N N . ILE A 1 118 ? -12.803 2.534 4.281 1.00 96.31 118 ILE A N 1
ATOM 937 C CA . ILE A 1 118 ? -14.256 2.692 4.191 1.00 96.31 118 ILE A CA 1
ATOM 938 C C . ILE A 1 118 ? -14.713 3.633 5.302 1.00 96.31 118 ILE A C 1
ATOM 940 O O . ILE A 1 118 ? -14.451 3.390 6.478 1.00 96.31 118 ILE A O 1
ATOM 944 N N . HIS A 1 119 ? -15.424 4.696 4.939 1.00 94.25 119 HIS A N 1
ATOM 945 C CA . HIS A 1 119 ? -15.977 5.645 5.901 1.00 94.25 119 HIS A CA 1
ATOM 946 C C . HIS A 1 119 ? -17.454 5.358 6.158 1.00 94.25 119 HIS A C 1
ATOM 948 O O . HIS A 1 119 ? -18.254 5.356 5.221 1.00 94.25 119 HIS A O 1
ATOM 954 N N . HIS A 1 120 ? -17.814 5.189 7.426 1.00 92.81 120 HIS A N 1
ATOM 955 C CA . HIS A 1 120 ? -19.191 4.978 7.865 1.00 92.81 120 HIS A CA 1
ATOM 956 C C . HIS A 1 120 ? -19.750 6.261 8.483 1.00 92.81 120 HIS A C 1
ATOM 958 O O . HIS A 1 120 ? -19.049 6.897 9.279 1.00 92.81 120 HIS A O 1
ATOM 964 N N . PRO A 1 121 ? -20.979 6.669 8.115 1.00 83.88 121 PRO A N 1
ATOM 965 C CA . PRO A 1 121 ? -21.653 7.768 8.790 1.00 83.88 121 PRO A CA 1
ATOM 966 C C . PRO A 1 121 ? -22.000 7.383 10.234 1.00 83.88 121 PRO A C 1
ATOM 968 O O . PRO A 1 121 ? -22.123 6.203 10.560 1.00 83.88 121 PRO A O 1
ATOM 971 N N . THR A 1 122 ? -22.159 8.400 11.076 1.00 67.56 122 THR A N 1
ATOM 972 C CA . THR A 1 122 ? -22.905 8.320 12.342 1.00 67.56 122 THR A CA 1
ATOM 973 C C . THR A 1 122 ? -24.397 8.233 12.115 1.00 67.56 122 THR A C 1
ATOM 975 O O . THR A 1 122 ? -24.879 9.012 11.259 1.00 67.56 122 THR A O 1
#

pLDDT: mean 89.15, std 13.72, range [42.25, 98.56]

Solvent-accessible surface area (backbone atoms only — not comparable to full-atom values): 7399 Å² total; per-residue (Å²): 131,82,76,79,82,84,74,54,95,91,61,87,69,80,78,59,51,48,66,48,56,65,82,81,70,86,88,59,91,43,53,28,68,67,28,33,66,69,20,33,65,60,95,67,60,78,92,53,61,33,39,32,68,66,43,51,36,55,59,49,64,79,67,41,38,91,52,68,48,80,45,83,38,84,86,76,46,87,58,54,10,51,51,47,32,50,40,49,77,63,38,39,52,35,39,36,37,34,41,49,82,81,66,56,57,74,58,16,72,70,38,63,77,68,47,49,74,44,78,38,81,118

Foldseek 3Di:
DPPLPDADVPDDDRQAWDAAADPPDDDDPQADPVCNGGTDRDNDDPVSTRGDLVSLLVVLLVPADQDEAEDEDDDAQVCVLLVLLVCLVNSHQAYEYEDDPDHDNVSVVPSVSSHHYHYDYD